Protein AF-A0AAU9RSQ9-F1 (afdb_monomer)

Radius of gyration: 23.84 Å; Cα contacts (8 Å, |Δi|>4): 190; chains: 1; bounding box: 71×38×39 Å

Mean predicted aligned error: 13.31 Å

Nearest PDB structures (foldseek):
  5gyy-assembly1_A  TM=8.230E-01  e=1.769E-04  Brassica rapa
  7mx5-assembly2_B  TM=4.010E-01  e=8.337E-01  Acinetobacter baumannii
  7y1x-assembly1_A  TM=3.537E-01  e=9.031E+00  Microbulbifer arenaceous

InterPro domains:
  IPR001480 Bulb-type lectin domain [PS50927] (43-136)
  IPR036426 Bulb-type lectin domain superfamily [G3DSA:2.90.10.10] (38-130)
  IPR036426 Bulb-type lectin domain superfamily [SSF51110] (78-127)
  IPR051343 G-type lectin S-receptor-like kinases and EP1-like glycoproteins [PTHR47976] (46-127)

Structure (mmCIF, N/CA/C/O backbone):
data_AF-A0AAU9RSQ9-F1
#
_entry.id   AF-A0AAU9RSQ9-F1
#
loop_
_atom_site.group_PDB
_atom_site.id
_atom_site.type_symbol
_atom_site.label_atom_id
_atom_site.label_alt_id
_atom_site.label_comp_id
_atom_site.label_asym_id
_atom_site.label_entity_id
_atom_site.label_seq_id
_atom_site.pdbx_PDB_ins_code
_atom_site.Cartn_x
_atom_site.Cartn_y
_atom_site.Cartn_z
_atom_site.occupancy
_atom_site.B_iso_or_equiv
_atom_site.auth_seq_id
_atom_site.auth_comp_id
_atom_site.auth_asym_id
_atom_site.auth_atom_id
_atom_site.pdbx_PDB_model_num
ATOM 1 N N . LEU A 1 1 ? -32.352 -20.289 16.753 1.00 52.66 1 LEU A N 1
ATOM 2 C CA . LEU A 1 1 ? -33.574 -20.785 17.427 1.00 52.66 1 LEU A CA 1
ATOM 3 C C . LEU A 1 1 ? -34.123 -21.967 16.632 1.00 52.66 1 LEU A C 1
ATOM 5 O O . LEU A 1 1 ? -34.043 -21.908 15.411 1.00 52.66 1 LEU A O 1
ATOM 9 N N . PRO A 1 2 ? -34.601 -23.042 17.277 1.00 69.44 2 PRO A N 1
ATOM 10 C CA . PRO A 1 2 ? -35.085 -24.238 16.590 1.00 69.44 2 PRO A CA 1
ATOM 11 C C . PRO A 1 2 ? -36.393 -23.943 15.844 1.00 69.44 2 PRO A C 1
ATOM 13 O O . PRO A 1 2 ? -37.291 -23.321 16.410 1.00 69.44 2 PRO A O 1
ATOM 16 N N . TRP A 1 3 ? -36.528 -24.439 14.611 1.00 52.72 3 TRP A N 1
ATOM 17 C CA . TRP A 1 3 ? -37.720 -24.274 13.760 1.00 52.72 3 TRP A CA 1
ATOM 18 C C . TRP A 1 3 ? -39.036 -24.705 14.434 1.00 52.72 3 TRP A C 1
ATOM 20 O O . TRP A 1 3 ? -40.090 -24.152 14.140 1.00 52.72 3 TRP A O 1
ATOM 30 N N . HIS A 1 4 ? -38.966 -25.627 15.399 1.00 51.47 4 HIS A N 1
ATOM 31 C CA . HIS A 1 4 ? -40.114 -26.129 16.160 1.00 51.47 4 HIS A CA 1
ATOM 32 C C . HIS A 1 4 ? -40.759 -25.116 17.123 1.00 51.47 4 HIS A C 1
ATOM 34 O O . HIS A 1 4 ? -41.892 -25.329 17.536 1.00 51.47 4 HIS A O 1
ATOM 40 N N . LEU A 1 5 ? -40.081 -24.021 17.492 1.00 56.81 5 LEU A N 1
ATOM 41 C CA . LEU A 1 5 ? -40.677 -22.977 18.344 1.00 56.81 5 LEU A CA 1
ATOM 42 C C . LEU A 1 5 ? -41.388 -21.879 17.537 1.00 56.81 5 LEU A C 1
ATOM 44 O O . LEU A 1 5 ? -42.188 -21.138 18.099 1.00 56.81 5 LEU A O 1
ATOM 48 N N . LEU A 1 6 ? -41.135 -21.789 16.227 1.00 56.16 6 LEU A N 1
ATOM 49 C CA . LEU A 1 6 ? -41.776 -20.812 15.339 1.00 56.16 6 LEU A CA 1
ATOM 50 C C . LEU A 1 6 ? -43.174 -21.261 14.886 1.00 56.16 6 LEU A C 1
ATOM 52 O O . LEU A 1 6 ? -44.014 -20.420 14.590 1.00 56.16 6 LEU A O 1
ATOM 56 N N . SER A 1 7 ? -43.451 -22.569 14.878 1.00 56.84 7 SER A N 1
ATOM 57 C CA . SER A 1 7 ? -44.760 -23.118 14.490 1.00 56.84 7 SER A CA 1
ATOM 58 C C . SER A 1 7 ? -45.870 -22.895 15.523 1.00 56.84 7 SER A C 1
ATOM 60 O O . SER A 1 7 ? -47.034 -23.102 15.203 1.00 56.84 7 SER A O 1
ATOM 62 N N . CYS A 1 8 ? -45.526 -22.497 16.753 1.00 57.44 8 CYS A N 1
ATOM 63 C CA . CYS A 1 8 ? -46.485 -22.240 17.836 1.00 57.44 8 CYS A CA 1
ATOM 64 C C . CYS A 1 8 ? -46.834 -20.750 17.994 1.00 57.44 8 CYS 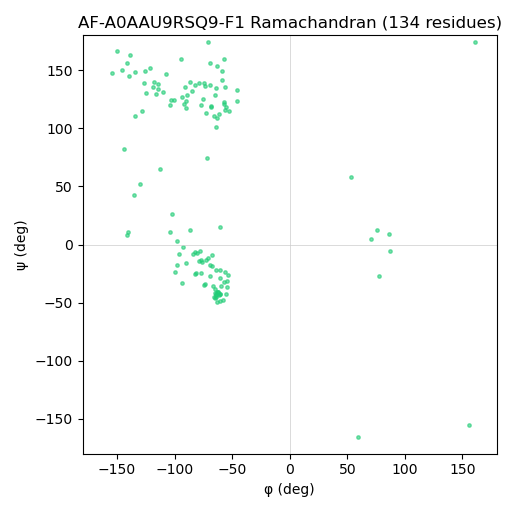A C 1
ATOM 66 O O . CYS A 1 8 ? -47.539 -20.380 18.930 1.00 57.44 8 CYS A O 1
ATOM 68 N N . ILE A 1 9 ? -46.296 -19.889 17.131 1.00 60.59 9 ILE A N 1
ATOM 69 C CA . ILE A 1 9 ? -46.500 -18.444 17.187 1.00 60.59 9 ILE A CA 1
ATOM 70 C C . ILE A 1 9 ? -47.798 -18.104 16.447 1.00 60.59 9 ILE A C 1
ATOM 72 O O . ILE A 1 9 ? -48.008 -18.564 15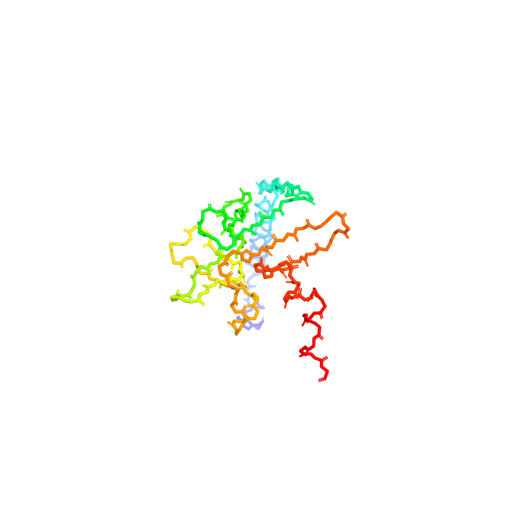.327 1.00 60.59 9 ILE A O 1
ATOM 76 N N . GLU A 1 10 ? -48.654 -17.290 17.071 1.00 69.25 10 GLU A N 1
ATOM 77 C CA . GLU A 1 10 ? -49.910 -16.792 16.494 1.00 69.25 10 GLU A CA 1
ATOM 78 C C . GLU A 1 10 ? -49.677 -16.306 15.045 1.00 69.25 10 GLU A C 1
ATOM 80 O O . GLU A 1 10 ? -48.721 -15.556 14.811 1.00 69.25 10 GLU A O 1
ATOM 85 N N . PRO A 1 11 ? -50.519 -16.673 14.058 1.00 72.44 11 PRO A N 1
ATOM 86 C CA . PRO A 1 11 ? -50.290 -16.347 12.645 1.00 72.44 11 PRO A CA 1
ATOM 87 C C . PRO A 1 11 ? -50.075 -14.844 12.405 1.00 72.44 11 PRO A C 1
ATOM 89 O O . PRO A 1 11 ? -49.263 -14.461 11.563 1.00 72.44 11 PRO A O 1
ATOM 92 N N . GLN A 1 12 ? -50.708 -13.995 13.222 1.00 70.31 12 GLN A N 1
ATOM 93 C CA . GLN A 1 12 ? -50.520 -12.542 13.222 1.00 70.31 12 GLN A CA 1
ATOM 94 C C . GLN A 1 12 ? -49.082 -12.125 13.580 1.00 70.31 12 GLN A C 1
ATOM 96 O O . GLN A 1 12 ? -48.508 -11.248 12.942 1.00 70.31 12 GLN A O 1
ATOM 101 N N . ILE A 1 13 ? -48.460 -12.783 14.560 1.00 76.62 13 ILE A N 1
ATOM 102 C CA . ILE A 1 13 ? -47.089 -12.497 15.001 1.00 76.62 13 ILE A CA 1
ATOM 103 C C . ILE A 1 13 ? -46.077 -13.001 13.958 1.00 76.62 13 ILE A C 1
ATOM 105 O O . ILE A 1 13 ? -45.062 -12.349 13.724 1.00 76.62 13 ILE A O 1
ATOM 109 N N . SER A 1 14 ? -46.366 -14.115 13.274 1.00 77.75 14 SER A N 1
ATOM 110 C CA . SER A 1 14 ? -45.501 -14.634 12.203 1.00 77.75 14 SER A CA 1
ATOM 111 C C . SER A 1 14 ? -45.414 -13.691 10.993 1.00 77.75 14 SER A C 1
ATOM 113 O O . SER A 1 14 ? -44.324 -13.493 10.457 1.00 77.75 14 SER A O 1
ATOM 115 N N . SER A 1 15 ? -46.529 -13.045 10.622 1.00 83.25 15 SER A N 1
ATOM 116 C CA . SER A 1 15 ? -46.568 -12.029 9.560 1.00 83.25 15 SER A CA 1
ATOM 117 C C . SER A 1 15 ? -45.706 -10.823 9.922 1.00 83.25 15 SER A C 1
ATOM 119 O O . SER A 1 15 ? -44.822 -10.450 9.159 1.00 83.25 15 SER A O 1
ATOM 121 N N . LEU A 1 16 ? -45.887 -10.283 11.133 1.00 85.81 16 LEU A N 1
ATOM 122 C CA . LEU A 1 16 ? -45.144 -9.113 11.615 1.00 85.81 16 LEU A CA 1
ATOM 123 C C . LEU A 1 16 ? -43.627 -9.343 11.643 1.00 85.81 16 LEU A C 1
ATOM 125 O O . LEU A 1 16 ? -42.853 -8.429 11.364 1.00 85.81 16 LEU A O 1
ATOM 129 N N . ILE A 1 17 ? -43.193 -10.565 11.964 1.00 87.69 17 ILE A N 1
ATOM 130 C CA . ILE A 1 17 ? -41.776 -10.940 11.941 1.00 87.69 17 ILE A CA 1
ATOM 131 C C . ILE A 1 17 ? -41.235 -10.909 10.506 1.00 87.69 17 ILE A C 1
ATOM 133 O O . ILE A 1 17 ? -40.163 -10.351 10.276 1.00 87.69 17 ILE A O 1
ATOM 137 N N . MET A 1 18 ? -41.967 -11.471 9.540 1.00 86.75 18 MET A N 1
ATOM 138 C CA . MET A 1 18 ? -41.558 -11.457 8.131 1.00 86.75 18 MET A CA 1
ATOM 139 C C . MET A 1 18 ? -41.512 -10.033 7.571 1.00 86.75 18 MET A C 1
ATOM 141 O O . MET A 1 18 ? -40.531 -9.672 6.925 1.00 86.75 18 MET A O 1
ATOM 145 N N . ASP A 1 19 ? -42.506 -9.203 7.889 1.00 90.75 19 ASP A N 1
ATOM 146 C CA . ASP A 1 19 ? -42.539 -7.793 7.491 1.00 90.75 19 ASP A CA 1
ATOM 147 C C . ASP A 1 19 ? -41.347 -7.021 8.070 1.00 90.75 19 ASP A C 1
ATOM 149 O O . ASP A 1 19 ? -40.680 -6.271 7.359 1.00 90.75 19 ASP A O 1
ATOM 153 N N . PHE A 1 20 ? -41.004 -7.262 9.339 1.00 91.88 20 PHE A N 1
ATOM 154 C CA . PHE A 1 20 ? -39.826 -6.666 9.966 1.00 91.88 20 PHE A CA 1
ATOM 155 C C . PHE A 1 20 ? -38.521 -7.080 9.268 1.00 91.88 20 PHE A C 1
ATOM 157 O O . PHE A 1 20 ? -37.667 -6.230 9.008 1.00 91.88 20 PHE A O 1
ATOM 164 N N . PHE A 1 21 ? -38.370 -8.360 8.909 1.00 90.06 21 PHE A N 1
ATOM 165 C CA . PHE A 1 21 ? -37.215 -8.834 8.139 1.00 90.06 21 PHE A CA 1
ATOM 166 C C . PHE A 1 21 ? -37.145 -8.203 6.744 1.00 90.06 21 PHE A C 1
ATOM 168 O O . PHE A 1 21 ? -36.060 -7.816 6.307 1.00 90.06 21 PHE A O 1
ATOM 175 N N . LEU A 1 22 ? -38.282 -8.059 6.059 1.00 91.38 22 LEU A N 1
ATOM 176 C CA . LEU A 1 22 ? -38.360 -7.415 4.745 1.00 91.38 22 LEU A CA 1
ATOM 177 C C . LEU A 1 22 ? -38.004 -5.926 4.822 1.00 91.38 22 LEU A C 1
ATOM 179 O O . LEU A 1 22 ? -37.251 -5.430 3.984 1.00 91.38 22 LEU A O 1
ATOM 183 N N . ILE A 1 23 ? -38.475 -5.224 5.855 1.00 94.44 23 ILE A N 1
ATOM 184 C CA . ILE A 1 23 ? -38.126 -3.821 6.111 1.00 94.44 23 ILE A CA 1
ATOM 185 C C . ILE A 1 23 ? -36.627 -3.693 6.401 1.00 94.44 23 ILE A C 1
ATOM 187 O O . ILE A 1 23 ? -35.965 -2.836 5.818 1.00 94.44 23 ILE A O 1
ATOM 191 N N . LEU A 1 24 ? -36.062 -4.568 7.239 1.00 92.81 24 LEU A N 1
ATOM 192 C CA . LEU A 1 24 ? -34.630 -4.566 7.550 1.00 92.81 24 LEU A CA 1
ATOM 193 C C . LEU A 1 24 ? -33.777 -4.792 6.291 1.00 92.81 24 LEU A C 1
ATOM 195 O O . LEU A 1 24 ? -32.788 -4.088 6.080 1.00 92.81 24 LEU A O 1
ATOM 199 N N . LEU A 1 25 ? -34.186 -5.730 5.430 1.00 91.56 25 LEU A N 1
ATOM 200 C CA . LEU A 1 25 ? -33.525 -6.004 4.154 1.00 91.56 25 LEU A CA 1
ATOM 201 C C . LEU A 1 25 ? -33.610 -4.798 3.206 1.00 91.56 25 LEU A C 1
ATOM 203 O O . LEU A 1 25 ? -32.608 -4.420 2.597 1.00 91.56 25 LEU A O 1
ATOM 207 N N . SER A 1 26 ? -34.781 -4.160 3.122 1.00 90.94 26 SER A N 1
ATOM 208 C CA . SER A 1 26 ? -34.993 -2.959 2.307 1.00 90.94 26 SER A CA 1
ATOM 209 C C . SER A 1 26 ? -34.128 -1.788 2.776 1.00 90.94 26 SER A C 1
ATOM 211 O O . SER A 1 26 ? -33.567 -1.071 1.949 1.00 90.94 26 SER A O 1
ATOM 213 N N . ILE A 1 27 ? -34.000 -1.593 4.092 1.00 91.88 27 ILE A N 1
ATOM 214 C CA . ILE A 1 27 ? -33.159 -0.546 4.683 1.00 91.88 27 ILE A CA 1
ATOM 215 C C . ILE A 1 27 ? -31.683 -0.811 4.368 1.00 91.88 27 ILE A C 1
ATOM 217 O O . ILE A 1 27 ? -30.977 0.098 3.934 1.00 91.88 27 ILE A O 1
ATOM 221 N N . HIS A 1 28 ? -31.217 -2.052 4.536 1.00 87.81 28 HIS A N 1
ATOM 222 C CA . HIS A 1 28 ? -29.839 -2.427 4.216 1.00 87.81 28 HIS A CA 1
ATOM 223 C C . HIS A 1 28 ? -29.505 -2.150 2.746 1.00 87.81 28 HIS A C 1
ATOM 225 O O . HIS A 1 28 ? -28.503 -1.499 2.454 1.00 87.81 28 HIS A O 1
ATOM 231 N N . PHE A 1 29 ? -30.385 -2.568 1.831 1.00 84.94 29 PHE A N 1
ATOM 232 C CA . PHE A 1 29 ? -30.216 -2.319 0.403 1.00 84.94 29 PHE A CA 1
ATOM 233 C C . PHE A 1 29 ? -30.171 -0.816 0.111 1.00 84.94 29 PHE A C 1
ATOM 235 O O . PHE A 1 29 ? -29.227 -0.354 -0.517 1.00 84.94 29 PHE A O 1
ATOM 242 N N . PHE A 1 30 ? -31.107 -0.024 0.644 1.00 86.38 30 PHE A N 1
ATOM 243 C CA . PHE A 1 30 ? -31.128 1.432 0.462 1.00 86.38 30 PHE A CA 1
ATOM 244 C C . PHE A 1 30 ? -29.813 2.112 0.889 1.00 86.38 30 PHE A C 1
ATOM 246 O O . PHE A 1 30 ? -29.280 2.943 0.152 1.00 86.38 30 PHE A O 1
ATOM 253 N N . PHE A 1 31 ? -29.228 1.711 2.022 1.00 80.94 31 PHE A N 1
ATOM 254 C CA . PHE A 1 31 ? -27.931 2.234 2.468 1.00 80.94 31 PHE A CA 1
ATOM 255 C C . PHE A 1 31 ? -26.742 1.781 1.604 1.00 80.94 31 PHE A C 1
ATOM 257 O O . PHE A 1 31 ? -25.759 2.520 1.501 1.00 80.94 31 PHE A O 1
ATOM 264 N N . CYS A 1 32 ? -26.823 0.623 0.941 1.00 76.94 32 CYS A N 1
ATOM 265 C CA . CYS A 1 32 ? -25.827 0.214 -0.054 1.00 76.94 32 CYS A CA 1
ATOM 266 C C . CYS A 1 32 ? -25.846 1.118 -1.299 1.00 76.94 32 CYS A C 1
ATOM 268 O O . CYS A 1 32 ? -24.783 1.404 -1.841 1.00 76.94 32 CYS A O 1
ATOM 270 N N . PHE A 1 33 ? -27.018 1.608 -1.731 1.00 68.50 33 PHE A N 1
ATOM 271 C CA . PHE A 1 33 ? -27.132 2.523 -2.884 1.00 68.50 33 PHE A CA 1
ATOM 272 C C . PHE A 1 33 ? -26.725 3.962 -2.568 1.00 68.50 33 PHE A C 1
ATOM 274 O O . PHE A 1 33 ? -26.335 4.696 -3.473 1.00 68.50 33 PHE A O 1
ATOM 281 N N . LEU A 1 34 ? -26.812 4.372 -1.302 1.00 71.94 34 LEU A N 1
ATOM 282 C CA . LEU A 1 34 ? -26.409 5.710 -0.868 1.00 71.94 34 LEU A CA 1
ATOM 283 C C . LEU A 1 34 ? -24.900 5.860 -0.657 1.00 71.94 34 LEU A C 1
ATOM 285 O O . LEU A 1 34 ? -24.442 6.979 -0.429 1.00 71.94 34 LEU A O 1
ATOM 289 N N . HIS A 1 35 ? -24.119 4.777 -0.725 1.00 63.72 35 HIS A N 1
ATOM 290 C CA . HIS A 1 35 ? -22.671 4.919 -0.687 1.00 63.72 35 HIS A CA 1
ATOM 291 C C . HIS A 1 35 ? -22.204 5.603 -1.974 1.00 63.72 35 HIS A C 1
ATOM 293 O O . HIS A 1 35 ? -22.404 5.049 -3.059 1.00 63.72 35 HIS A O 1
ATOM 299 N N . PRO A 1 36 ? -21.570 6.788 -1.893 1.00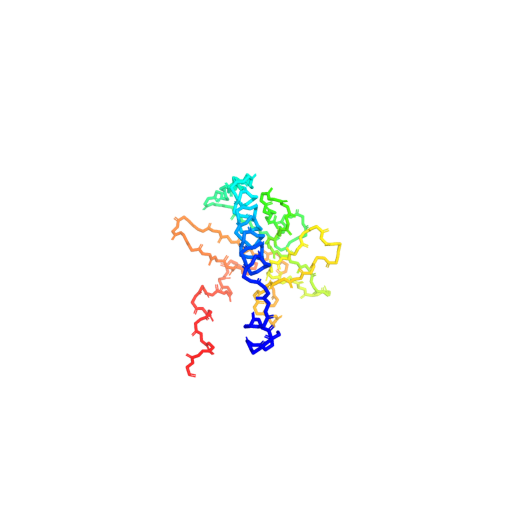 62.81 36 PRO A N 1
ATOM 300 C CA . PRO A 1 36 ? -20.909 7.343 -3.056 1.00 62.81 36 PRO A CA 1
ATOM 301 C C . PRO A 1 36 ? -19.890 6.307 -3.527 1.00 62.81 36 PRO A C 1
ATOM 303 O O . PRO A 1 36 ? -19.012 5.900 -2.762 1.00 62.81 36 PRO A O 1
ATOM 306 N N . PHE A 1 37 ? -20.031 5.848 -4.773 1.00 60.41 37 PHE A N 1
ATOM 307 C CA . PHE A 1 37 ? -18.979 5.079 -5.422 1.00 60.41 37 PHE A CA 1
ATOM 308 C C . PHE A 1 37 ? -17.707 5.911 -5.307 1.00 60.41 37 PHE A C 1
ATOM 310 O O . PHE A 1 37 ? -17.647 7.027 -5.827 1.00 60.41 37 PHE A O 1
ATOM 317 N N . ALA A 1 38 ? -16.721 5.398 -4.569 1.00 62.25 38 ALA A N 1
ATOM 318 C CA . ALA A 1 38 ? -15.430 6.047 -4.484 1.00 62.25 38 ALA A CA 1
ATOM 319 C C . ALA A 1 38 ? -14.922 6.200 -5.918 1.00 62.25 38 ALA A C 1
ATOM 321 O O . ALA A 1 38 ? -14.780 5.211 -6.642 1.00 62.25 38 ALA A O 1
ATOM 322 N N . THR A 1 39 ? -14.709 7.440 -6.356 1.00 56.94 39 THR A N 1
ATOM 323 C CA . THR A 1 39 ? -14.077 7.690 -7.643 1.00 56.94 39 THR A CA 1
ATOM 324 C C . THR A 1 39 ? -12.689 7.077 -7.558 1.00 56.94 39 THR A C 1
ATOM 326 O O . THR A 1 39 ? -11.857 7.495 -6.751 1.00 56.94 39 THR A O 1
ATOM 329 N N . ALA A 1 40 ? -12.460 6.013 -8.328 1.00 59.88 40 ALA A N 1
ATOM 330 C CA . ALA A 1 40 ? -11.146 5.405 -8.407 1.00 59.88 40 ALA A CA 1
ATOM 331 C C . ALA A 1 40 ? -10.170 6.501 -8.846 1.00 59.88 40 ALA A C 1
ATOM 333 O O .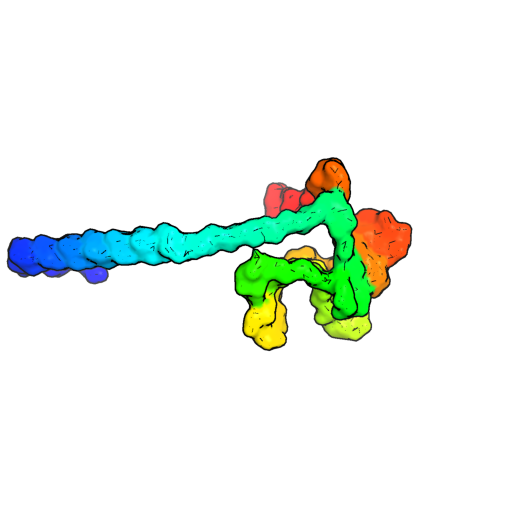 ALA A 1 40 ? -10.308 7.074 -9.928 1.00 59.88 40 ALA A O 1
ATOM 334 N N . GLN A 1 41 ? -9.212 6.842 -7.985 1.00 58.47 41 GLN A N 1
ATOM 335 C CA . GLN A 1 41 ? -8.092 7.658 -8.417 1.00 58.47 41 GLN A CA 1
ATOM 336 C C . GLN A 1 41 ? -7.314 6.808 -9.413 1.00 58.47 41 GLN A C 1
ATOM 338 O O . GLN A 1 41 ? -6.732 5.787 -9.047 1.00 58.47 41 GLN A O 1
ATOM 343 N N . ASN A 1 42 ? -7.358 7.201 -10.686 1.00 58.62 42 ASN A N 1
ATOM 344 C CA . ASN A 1 42 ? -6.543 6.577 -11.714 1.00 58.62 42 ASN A CA 1
ATOM 345 C C . ASN A 1 42 ? -5.080 6.849 -11.374 1.00 58.62 42 ASN A C 1
ATOM 347 O O . ASN A 1 42 ? -4.566 7.941 -11.615 1.00 58.62 42 ASN A O 1
ATOM 351 N N . ILE A 1 43 ? -4.417 5.846 -10.807 1.00 57.56 43 ILE A N 1
ATOM 352 C CA . ILE A 1 43 ? -2.965 5.802 -10.735 1.00 57.56 43 ILE A CA 1
ATOM 353 C C . ILE A 1 43 ? -2.485 5.751 -12.187 1.00 57.56 43 ILE A C 1
ATOM 355 O O . ILE A 1 43 ? -2.719 4.775 -12.901 1.00 57.56 43 ILE A O 1
ATOM 359 N N . THR A 1 44 ? -1.902 6.848 -12.666 1.00 59.69 44 THR A N 1
ATOM 360 C CA . THR A 1 44 ? -1.411 6.955 -14.040 1.00 59.69 44 THR A CA 1
ATOM 361 C C . THR A 1 44 ? -0.363 5.872 -14.292 1.00 59.69 44 THR A C 1
ATOM 363 O O . THR A 1 44 ? 0.472 5.598 -13.432 1.00 59.69 44 THR A O 1
ATOM 366 N N . LEU A 1 45 ? -0.381 5.293 -15.495 1.00 57.91 45 LEU A N 1
ATOM 367 C CA . LEU A 1 45 ? 0.373 4.109 -15.948 1.00 57.91 45 LEU A CA 1
ATOM 368 C C . LEU A 1 45 ? 1.924 4.229 -15.905 1.00 57.91 45 LEU A C 1
ATOM 370 O O . LEU A 1 45 ? 2.626 3.451 -16.537 1.00 57.91 45 LEU A O 1
ATOM 374 N N . VAL A 1 46 ? 2.482 5.215 -15.197 1.00 60.97 46 VAL A N 1
ATOM 375 C CA . VAL A 1 46 ? 3.927 5.494 -15.082 1.00 60.97 46 VAL A CA 1
ATOM 376 C C . VAL A 1 46 ? 4.319 5.915 -13.651 1.00 60.97 46 VAL A C 1
ATOM 378 O O . VAL A 1 46 ? 5.428 6.384 -13.403 1.00 60.97 46 VAL A O 1
ATOM 381 N N . SER A 1 47 ? 3.430 5.783 -12.663 1.00 76.75 47 SER A N 1
ATOM 382 C CA . SER A 1 47 ? 3.789 6.103 -11.279 1.00 76.75 47 SER A CA 1
ATOM 383 C C . SER A 1 47 ? 4.680 5.017 -10.673 1.00 76.75 47 SER A C 1
ATOM 385 O O . SER A 1 47 ? 4.406 3.821 -10.818 1.00 76.75 47 SER A O 1
ATOM 387 N N . SER A 1 48 ? 5.694 5.436 -9.919 1.00 87.31 48 SER A N 1
ATOM 388 C CA . SER A 1 48 ? 6.516 4.545 -9.101 1.00 87.31 48 SER A CA 1
ATOM 389 C C . SER A 1 48 ? 6.542 5.011 -7.650 1.00 87.31 48 SER A C 1
ATOM 391 O O . SER A 1 48 ? 6.442 6.206 -7.374 1.00 87.31 48 SER A O 1
ATOM 393 N N . LEU A 1 49 ? 6.679 4.060 -6.730 1.00 91.00 49 LEU A N 1
ATOM 394 C CA . LEU A 1 49 ? 7.022 4.327 -5.335 1.00 91.00 49 LEU A CA 1
ATOM 395 C C . LEU A 1 49 ? 8.454 3.883 -5.102 1.00 91.00 49 LEU A C 1
ATOM 397 O O . LEU A 1 49 ? 8.906 2.903 -5.694 1.00 91.00 49 LEU A O 1
ATOM 401 N N . THR A 1 50 ? 9.150 4.593 -4.222 1.00 92.25 50 THR A N 1
ATOM 402 C CA . THR A 1 50 ? 10.510 4.238 -3.814 1.00 92.25 50 THR A CA 1
ATOM 403 C C . THR A 1 50 ? 10.531 3.944 -2.322 1.00 92.25 50 THR A C 1
ATOM 405 O O . THR A 1 50 ? 9.899 4.634 -1.522 1.00 92.25 50 THR A O 1
ATOM 408 N N . ALA A 1 51 ? 11.278 2.919 -1.942 1.00 91.62 51 ALA A N 1
ATOM 409 C CA . ALA A 1 51 ? 11.562 2.571 -0.562 1.00 91.62 51 ALA A CA 1
ATOM 410 C C . ALA A 1 51 ? 12.534 3.595 0.064 1.00 91.62 51 ALA A C 1
ATOM 412 O O . ALA A 1 51 ? 13.722 3.321 0.177 1.00 91.62 51 ALA A O 1
ATOM 413 N N . ASN A 1 52 ? 12.053 4.803 0.388 1.00 88.06 52 ASN A N 1
ATOM 414 C CA . ASN A 1 52 ? 12.860 5.906 0.947 1.00 88.06 52 ASN A CA 1
ATOM 415 C C . ASN A 1 52 ? 12.142 6.734 2.039 1.00 88.06 52 ASN A C 1
ATOM 417 O O . ASN A 1 52 ? 12.604 7.808 2.420 1.00 88.06 52 ASN A O 1
ATOM 421 N N . GLY A 1 53 ? 10.964 6.291 2.484 1.00 78.44 53 GLY A N 1
ATOM 422 C CA . GLY A 1 53 ? 10.166 6.944 3.528 1.00 78.44 53 GLY A CA 1
ATOM 423 C C . GLY A 1 53 ? 9.366 8.192 3.119 1.00 78.44 53 GLY A C 1
ATOM 424 O O . GLY A 1 53 ? 8.329 8.434 3.727 1.00 78.44 53 GLY A O 1
ATOM 425 N N . SER A 1 54 ? 9.774 8.962 2.104 1.00 72.06 54 SER A N 1
ATOM 426 C CA . SER A 1 54 ? 9.099 10.219 1.718 1.00 72.06 54 SER A CA 1
ATOM 427 C C . SER A 1 54 ? 8.041 10.055 0.619 1.00 72.06 54 SER A C 1
ATOM 429 O O . SER A 1 54 ? 7.023 10.735 0.666 1.00 72.06 54 SER A O 1
ATOM 431 N N . ASN A 1 55 ? 8.236 9.119 -0.320 1.00 71.50 55 ASN A N 1
ATOM 432 C CA . ASN A 1 55 ? 7.294 8.790 -1.407 1.00 71.50 55 ASN A CA 1
ATOM 433 C C . ASN A 1 55 ? 7.056 7.276 -1.479 1.00 71.50 55 ASN A C 1
ATOM 435 O O . ASN A 1 55 ? 7.241 6.629 -2.516 1.00 71.50 55 ASN A O 1
ATOM 439 N N . SER A 1 56 ? 6.704 6.695 -0.334 1.00 84.88 56 SER A N 1
ATOM 440 C CA . SER A 1 56 ? 6.643 5.248 -0.171 1.00 84.88 56 SER A CA 1
ATOM 441 C C . SER A 1 56 ? 5.253 4.650 -0.354 1.00 84.88 56 SER A C 1
ATOM 443 O O . SER A 1 56 ? 5.169 3.427 -0.375 1.00 84.88 56 SER A O 1
ATOM 445 N N . SER A 1 57 ? 4.175 5.438 -0.488 1.00 92.38 57 SER A N 1
ATOM 446 C CA . SER A 1 57 ? 2.811 4.888 -0.545 1.00 92.38 57 SER A CA 1
ATOM 447 C C . SER A 1 57 ? 1.832 5.638 -1.449 1.00 92.38 57 SER A C 1
ATOM 449 O O . SER A 1 57 ? 1.925 6.852 -1.621 1.00 92.38 57 SER A O 1
ATOM 451 N N . TRP A 1 58 ? 0.871 4.893 -1.994 1.00 91.31 58 TRP A N 1
ATOM 452 C CA . TRP A 1 58 ? -0.354 5.396 -2.607 1.00 91.31 58 TRP A CA 1
ATOM 453 C C . TRP A 1 58 ? -1.516 5.180 -1.642 1.00 91.31 58 TRP A C 1
ATOM 455 O O . TRP A 1 58 ? -1.772 4.054 -1.207 1.00 91.31 58 TRP A O 1
ATOM 465 N N . VAL A 1 59 ? -2.225 6.257 -1.319 1.00 91.44 59 VAL A N 1
ATOM 466 C CA . VAL A 1 59 ? -3.402 6.221 -0.449 1.00 91.44 59 VAL A CA 1
ATOM 467 C C . VAL A 1 59 ? -4.644 6.019 -1.312 1.00 91.44 59 VAL A C 1
ATOM 469 O O . VAL A 1 59 ? -4.785 6.629 -2.369 1.00 91.44 59 VAL A O 1
ATOM 472 N N . SER A 1 60 ? -5.536 5.133 -0.878 1.00 89.62 60 SER A N 1
ATOM 473 C CA . SER A 1 60 ? -6.827 4.923 -1.539 1.00 89.62 60 SER A CA 1
ATOM 474 C C . SER A 1 60 ? -7.696 6.192 -1.484 1.00 89.62 60 SER A C 1
ATOM 476 O O . SER A 1 60 ? -7.574 6.966 -0.535 1.00 89.62 60 SER A O 1
ATOM 478 N N . PRO A 1 61 ? -8.634 6.400 -2.428 1.00 86.44 61 PRO A N 1
ATOM 479 C CA . PRO A 1 61 ? -9.485 7.595 -2.442 1.00 86.44 61 PRO A CA 1
ATOM 480 C C . PRO A 1 61 ? -10.292 7.813 -1.153 1.00 86.44 61 PRO A C 1
ATOM 482 O O . PRO A 1 61 ? -10.540 8.951 -0.767 1.00 86.44 61 PRO A O 1
ATOM 485 N N . SER A 1 62 ? -10.696 6.733 -0.473 1.00 88.50 62 SER A N 1
ATOM 486 C CA . SER A 1 62 ? -11.412 6.814 0.808 1.00 88.50 62 SER A CA 1
ATOM 487 C C . SER A 1 62 ? -10.496 7.104 2.003 1.00 88.50 62 SER A C 1
ATOM 489 O O . SER A 1 62 ? -10.973 7.417 3.100 1.00 88.50 62 SER A O 1
ATOM 491 N N . GLY A 1 63 ? -9.182 6.966 1.815 1.00 90.56 63 GLY A N 1
ATOM 492 C CA . GLY A 1 63 ? -8.174 7.038 2.865 1.00 90.56 63 GLY A CA 1
ATOM 493 C C . GLY A 1 63 ? -8.183 5.849 3.822 1.00 90.56 63 GLY A C 1
ATOM 494 O O . GLY A 1 63 ? -7.465 5.883 4.811 1.00 90.56 63 GLY A O 1
ATOM 495 N N . ASP A 1 64 ? -8.999 4.815 3.596 1.00 93.19 64 ASP A N 1
ATOM 496 C CA . ASP A 1 64 ? -9.068 3.671 4.519 1.00 93.19 64 ASP A CA 1
ATOM 497 C C . ASP A 1 64 ? -7.846 2.767 4.389 1.00 93.19 64 ASP A C 1
ATOM 499 O O . ASP A 1 64 ? -7.360 2.227 5.381 1.00 93.19 64 ASP A O 1
ATOM 503 N N . PHE A 1 65 ? -7.334 2.640 3.167 1.00 94.12 65 PHE A N 1
ATOM 504 C CA . PHE A 1 65 ? -6.188 1.806 2.834 1.00 94.12 65 PHE A CA 1
ATOM 505 C C . PHE A 1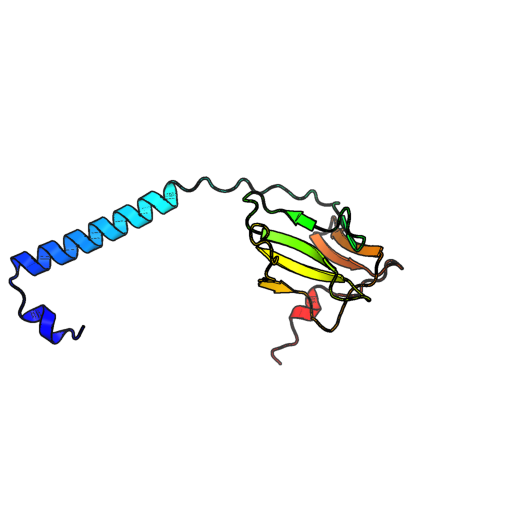 65 ? -5.066 2.622 2.208 1.00 94.12 65 PHE A C 1
ATOM 507 O O . PHE A 1 65 ? -5.317 3.601 1.499 1.00 94.12 65 PHE A O 1
ATOM 514 N N . ALA A 1 66 ? -3.839 2.153 2.390 1.00 93.88 66 ALA A N 1
ATOM 515 C CA . ALA A 1 66 ? -2.698 2.577 1.597 1.00 93.88 66 ALA A CA 1
ATOM 516 C C . ALA A 1 66 ? -1.874 1.363 1.161 1.00 93.88 66 ALA A C 1
ATOM 518 O O . ALA A 1 66 ? -1.831 0.340 1.847 1.00 93.88 66 ALA A O 1
ATOM 519 N N . PHE A 1 67 ? -1.254 1.485 -0.007 1.00 92.69 67 PHE A N 1
ATOM 520 C CA . PHE A 1 67 ? -0.378 0.489 -0.609 1.00 92.69 67 PHE A CA 1
ATOM 521 C C . PHE A 1 67 ? 1.018 1.082 -0.782 1.00 92.69 67 PHE A C 1
ATOM 523 O O . PHE A 1 67 ? 1.153 2.203 -1.270 1.00 92.69 67 PHE A O 1
ATOM 530 N N . GLY A 1 68 ? 2.064 0.331 -0.441 1.00 92.94 68 GLY A N 1
ATOM 531 C CA . GLY A 1 68 ? 3.434 0.775 -0.666 1.00 92.94 68 GLY A CA 1
ATOM 532 C C . GLY A 1 68 ? 4.470 0.135 0.248 1.00 92.94 68 GLY A C 1
ATOM 533 O O . GLY A 1 68 ? 4.278 -0.966 0.757 1.00 92.94 68 GLY A O 1
ATOM 534 N N . PHE A 1 69 ? 5.589 0.825 0.442 1.00 92.94 69 PHE A N 1
ATOM 535 C CA . PHE A 1 69 ? 6.706 0.385 1.266 1.00 92.94 69 PHE A CA 1
ATOM 536 C C . PHE A 1 69 ? 6.554 0.851 2.719 1.00 92.94 69 PHE A C 1
ATOM 538 O O . PHE A 1 69 ? 6.594 2.046 3.021 1.00 92.94 69 PHE A O 1
ATOM 545 N N . ARG A 1 70 ? 6.457 -0.110 3.639 1.00 90.31 70 ARG A N 1
ATOM 546 C CA . ARG A 1 70 ? 6.537 0.091 5.091 1.00 90.31 70 ARG A CA 1
ATOM 547 C C . ARG A 1 70 ? 7.926 -0.290 5.583 1.00 90.31 70 ARG A C 1
ATOM 549 O O . ARG A 1 70 ? 8.356 -1.416 5.375 1.00 90.31 70 ARG A O 1
ATOM 556 N N . SER A 1 71 ? 8.614 0.621 6.263 1.00 89.12 71 SER A N 1
ATOM 557 C CA . SER A 1 71 ? 9.848 0.276 6.978 1.00 89.12 71 SER A CA 1
ATOM 558 C C . SER A 1 71 ? 9.521 -0.697 8.118 1.00 89.12 71 SER A C 1
ATOM 560 O O . SER A 1 71 ? 8.595 -0.450 8.896 1.00 89.12 71 SER A O 1
ATOM 562 N N . ILE A 1 72 ? 10.239 -1.821 8.191 1.00 81.38 72 ILE A N 1
ATOM 563 C CA . ILE A 1 72 ? 10.101 -2.811 9.264 1.00 81.38 72 ILE A CA 1
ATOM 564 C C . ILE A 1 72 ? 11.490 -3.101 9.831 1.00 81.38 72 ILE A C 1
ATOM 566 O O . ILE A 1 72 ? 12.332 -3.684 9.153 1.00 81.38 72 ILE A O 1
ATOM 570 N N . LYS A 1 73 ? 11.706 -2.747 11.108 1.00 69.62 73 LYS A N 1
ATOM 571 C CA . LYS A 1 73 ? 13.006 -2.840 11.808 1.00 69.62 73 LYS A CA 1
ATOM 572 C C . LYS A 1 73 ? 14.098 -1.996 11.120 1.00 69.62 73 LYS A C 1
ATOM 574 O O . LYS A 1 73 ? 13.808 -1.116 10.321 1.00 69.62 73 LYS A O 1
ATOM 579 N N . THR A 1 74 ? 15.358 -2.226 11.480 1.00 69.94 74 THR A N 1
ATOM 580 C CA . THR A 1 74 ? 16.517 -1.432 11.047 1.00 69.94 74 THR A CA 1
ATOM 581 C C . THR A 1 74 ? 16.986 -1.694 9.613 1.00 69.94 74 THR A C 1
ATOM 583 O O . THR A 1 74 ? 17.724 -0.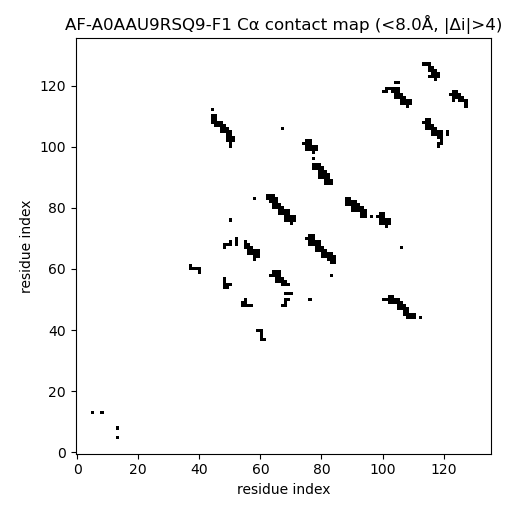868 9.098 1.00 69.94 74 THR A O 1
ATOM 586 N N . ASN A 1 75 ? 16.569 -2.784 8.952 1.00 72.81 75 ASN A N 1
ATOM 587 C CA . ASN A 1 75 ? 17.207 -3.246 7.706 1.00 72.81 75 ASN A CA 1
ATOM 588 C C . ASN A 1 75 ? 16.219 -3.643 6.590 1.00 72.81 75 ASN A C 1
ATOM 590 O O . ASN A 1 75 ? 16.426 -4.657 5.926 1.00 72.81 75 ASN A O 1
ATOM 594 N N . GLY A 1 76 ? 15.144 -2.887 6.357 1.00 86.62 76 GLY A N 1
ATOM 595 C CA . GLY A 1 76 ? 14.406 -3.070 5.105 1.00 86.62 76 GLY A CA 1
ATOM 596 C C . GLY A 1 76 ? 12.983 -2.544 5.061 1.00 86.62 76 GLY A C 1
ATOM 597 O O . GLY A 1 76 ? 12.403 -2.088 6.049 1.00 86.62 76 GLY A O 1
ATOM 598 N N . TYR A 1 77 ? 12.421 -2.643 3.862 1.00 90.44 77 TYR A N 1
ATOM 599 C CA . TYR A 1 77 ? 11.072 -2.215 3.543 1.00 90.44 77 TYR A CA 1
ATOM 600 C C . TYR A 1 77 ? 10.216 -3.408 3.133 1.00 90.44 77 TYR A C 1
ATOM 602 O O . TYR A 1 77 ? 10.573 -4.185 2.254 1.00 90.44 77 TYR A O 1
ATOM 610 N N . LEU A 1 78 ? 9.045 -3.534 3.740 1.00 90.19 78 LEU A N 1
ATOM 611 C CA . LEU A 1 78 ? 8.027 -4.483 3.325 1.00 90.19 78 LEU A CA 1
ATOM 612 C C . LEU A 1 78 ? 7.059 -3.802 2.361 1.00 90.19 78 LEU A C 1
ATOM 614 O O . LEU A 1 78 ? 6.478 -2.766 2.687 1.00 90.19 78 LEU A O 1
ATOM 618 N N . LEU A 1 79 ? 6.854 -4.400 1.191 1.00 90.88 79 LEU A N 1
ATOM 619 C CA . LEU A 1 79 ? 5.779 -3.996 0.294 1.00 90.88 79 LEU A CA 1
ATOM 620 C C . LEU A 1 79 ? 4.450 -4.549 0.823 1.00 90.88 79 LEU A C 1
ATOM 622 O O . LEU A 1 79 ? 4.304 -5.764 0.969 1.00 90.88 79 LEU A O 1
ATOM 626 N N . ALA A 1 80 ? 3.497 -3.677 1.135 1.00 92.19 80 ALA A N 1
ATOM 627 C CA . ALA A 1 80 ? 2.289 -4.047 1.863 1.00 92.19 80 ALA A CA 1
ATOM 628 C C . ALA A 1 80 ? 1.068 -3.188 1.511 1.00 92.19 80 ALA A C 1
ATOM 630 O O . ALA A 1 80 ? 1.182 -2.124 0.905 1.00 92.19 80 ALA A O 1
ATOM 631 N N . ILE A 1 81 ? -0.096 -3.671 1.945 1.00 93.56 81 ILE A N 1
ATOM 632 C CA . ILE A 1 81 ? -1.346 -2.922 2.075 1.00 93.56 81 ILE A CA 1
ATOM 633 C C . ILE A 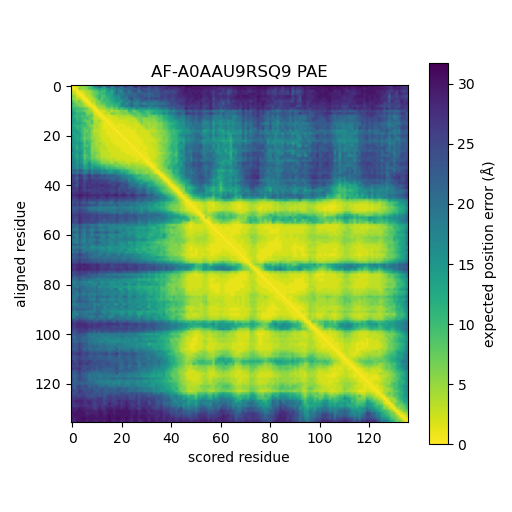1 81 ? -1.680 -2.852 3.565 1.00 93.56 81 ILE A C 1
ATOM 635 O O . ILE A 1 81 ? -1.622 -3.869 4.265 1.00 93.56 81 ILE A O 1
ATOM 639 N N . TRP A 1 82 ? -2.047 -1.673 4.058 1.00 94.50 82 TRP A N 1
ATOM 640 C CA . TRP A 1 82 ? -2.428 -1.462 5.457 1.00 94.50 82 TRP A CA 1
ATOM 641 C C . TRP A 1 82 ? -3.637 -0.543 5.596 1.00 94.50 82 TRP A C 1
ATOM 643 O O . TRP A 1 82 ? -3.979 0.197 4.673 1.00 94.50 82 TRP A O 1
ATOM 653 N N . PHE A 1 83 ? -4.258 -0.574 6.777 1.00 95.31 83 PHE A N 1
ATOM 654 C CA . PHE A 1 83 ? -5.273 0.400 7.171 1.00 95.31 83 PHE A CA 1
ATOM 655 C C . PHE A 1 83 ? -4.622 1.746 7.482 1.00 95.31 83 PHE A C 1
ATOM 657 O O . PHE A 1 83 ? -3.873 1.867 8.453 1.00 95.31 83 PHE A O 1
ATOM 664 N N . ASP A 1 84 ? -4.900 2.766 6.676 1.00 94.06 84 ASP A N 1
ATOM 665 C CA . ASP A 1 84 ? -4.214 4.051 6.790 1.00 94.06 84 ASP A CA 1
ATOM 666 C C . ASP A 1 84 ? -4.809 4.948 7.887 1.00 94.06 84 ASP A C 1
ATOM 668 O O . ASP A 1 84 ? -4.095 5.729 8.510 1.00 94.06 84 ASP A O 1
ATOM 672 N N . LYS A 1 85 ? -6.083 4.771 8.240 1.00 94.62 85 LYS A N 1
ATOM 673 C CA . LYS A 1 85 ? -6.702 5.509 9.359 1.00 94.62 85 LYS A CA 1
ATOM 674 C C . LYS A 1 85 ? -6.322 4.982 10.745 1.00 94.62 85 LYS A C 1
ATOM 676 O O . LYS A 1 85 ? -6.573 5.661 11.735 1.00 94.62 85 LYS A O 1
ATOM 681 N N . ILE A 1 86 ? -5.727 3.792 10.831 1.00 93.31 86 ILE A N 1
ATOM 682 C CA . ILE A 1 86 ? -5.316 3.185 12.103 1.00 93.31 86 ILE A CA 1
ATOM 683 C C . ILE A 1 86 ? -3.873 3.621 12.412 1.00 93.31 86 ILE A C 1
ATOM 685 O O . ILE A 1 86 ? -2.999 3.368 11.580 1.00 93.31 86 ILE A O 1
ATOM 689 N N . PRO A 1 87 ? -3.578 4.251 13.569 1.00 90.81 87 PRO A N 1
ATOM 690 C CA . PRO A 1 87 ? -2.233 4.736 13.903 1.00 90.81 87 PRO A CA 1
ATOM 691 C C . PRO A 1 87 ? -1.137 3.667 13.828 1.00 90.81 87 PRO A C 1
ATOM 693 O O . PRO A 1 87 ? -0.031 3.934 13.364 1.00 90.81 87 PRO A O 1
ATOM 696 N N . GLU A 1 88 ? -1.458 2.436 14.220 1.00 91.19 88 GLU A N 1
ATOM 697 C CA . GLU A 1 88 ? -0.562 1.280 14.166 1.00 91.19 88 GLU A CA 1
ATOM 698 C C . GLU A 1 88 ? -0.231 0.856 12.720 1.00 91.19 88 GLU A C 1
ATOM 700 O O . GLU A 1 88 ? 0.778 0.181 12.474 1.00 91.19 88 GLU A O 1
ATOM 705 N N . LYS A 1 89 ? -1.049 1.296 11.750 1.00 90.81 89 LYS A N 1
ATOM 706 C CA . LYS A 1 89 ? -0.983 0.956 10.321 1.00 90.81 89 LYS A CA 1
ATOM 707 C C . LYS A 1 89 ? -0.978 -0.559 10.123 1.00 90.81 89 LYS A C 1
ATOM 709 O O . LYS A 1 89 ? -0.037 -1.137 9.572 1.00 90.81 89 LYS A O 1
ATOM 714 N N . THR A 1 90 ? -2.024 -1.202 10.637 1.00 92.56 90 THR A N 1
ATOM 715 C CA . THR A 1 90 ? -2.194 -2.657 10.599 1.00 92.56 90 THR A CA 1
ATOM 716 C C . THR A 1 90 ? -2.146 -3.171 9.164 1.00 92.56 90 THR A C 1
ATOM 718 O O . THR A 1 90 ? -2.938 -2.752 8.319 1.00 92.56 90 THR A O 1
ATOM 721 N N . ILE A 1 91 ? -1.214 -4.088 8.906 1.00 91.88 91 ILE A N 1
ATOM 722 C CA . ILE A 1 91 ? -1.006 -4.715 7.600 1.00 91.88 91 ILE A CA 1
ATOM 723 C C . ILE A 1 91 ? -2.117 -5.738 7.360 1.00 91.88 91 ILE A C 1
ATOM 725 O O . ILE A 1 91 ? -2.312 -6.642 8.168 1.00 91.88 91 ILE A O 1
ATOM 729 N N . VAL A 1 92 ? -2.822 -5.603 6.237 1.00 93.62 92 VAL A N 1
ATOM 730 C CA . VAL A 1 92 ? -3.849 -6.561 5.789 1.00 93.62 92 VAL A CA 1
ATOM 731 C C . VAL A 1 92 ? -3.316 -7.521 4.731 1.00 93.62 92 VAL A C 1
ATOM 733 O O . VAL A 1 92 ? -3.836 -8.621 4.570 1.00 93.62 92 VAL A O 1
ATOM 736 N N . TRP A 1 93 ? -2.262 -7.117 4.021 1.00 91.38 93 TRP A N 1
ATOM 737 C CA . TRP A 1 93 ? -1.557 -7.947 3.054 1.00 91.38 93 TRP A CA 1
ATOM 738 C C . TRP A 1 93 ? -0.112 -7.475 2.911 1.00 91.38 93 TRP A C 1
ATOM 740 O O . TRP A 1 93 ? 0.160 -6.277 2.974 1.00 91.38 93 TRP A O 1
ATOM 750 N N . SER A 1 94 ? 0.811 -8.395 2.655 1.00 88.25 94 SER A N 1
ATOM 751 C CA . SER A 1 94 ? 2.173 -8.052 2.266 1.00 88.25 94 SER A CA 1
ATOM 752 C C . SER A 1 94 ? 2.714 -9.000 1.210 1.00 88.25 94 SER A C 1
ATOM 754 O O . SER A 1 94 ? 2.317 -10.165 1.139 1.00 88.25 94 SER A O 1
ATOM 756 N N . ALA A 1 95 ? 3.693 -8.521 0.442 1.00 82.38 95 ALA A N 1
ATOM 757 C CA . ALA A 1 95 ? 4.615 -9.413 -0.246 1.00 82.38 95 ALA A CA 1
ATOM 758 C C . ALA A 1 95 ? 5.310 -10.322 0.790 1.00 82.38 95 ALA A C 1
ATOM 760 O O . ALA A 1 95 ? 5.306 -10.021 1.990 1.00 82.38 95 ALA A O 1
ATOM 761 N N . 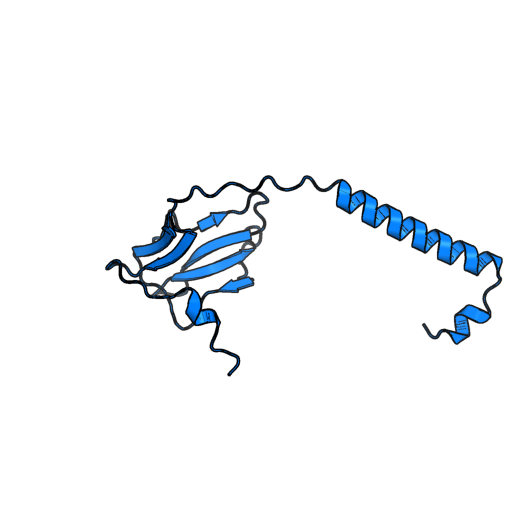LYS A 1 96 ? 5.859 -11.462 0.347 1.00 75.94 96 LYS A N 1
ATOM 762 C CA . LYS A 1 96 ? 6.443 -12.481 1.239 1.00 75.94 96 LYS A CA 1
ATOM 763 C C . LYS A 1 96 ? 7.337 -11.829 2.301 1.00 75.94 96 LYS A C 1
ATOM 765 O O . LYS A 1 96 ? 8.274 -11.117 1.961 1.00 75.94 96 LYS A O 1
ATOM 770 N N . VAL A 1 97 ? 7.035 -12.096 3.573 1.00 62.56 97 VAL A N 1
ATOM 771 C CA . VAL A 1 97 ? 7.644 -11.418 4.735 1.00 62.56 97 VAL A CA 1
ATOM 772 C C . VAL A 1 97 ? 9.166 -11.608 4.794 1.00 62.56 97 VAL A C 1
ATOM 774 O O . VAL A 1 97 ? 9.874 -10.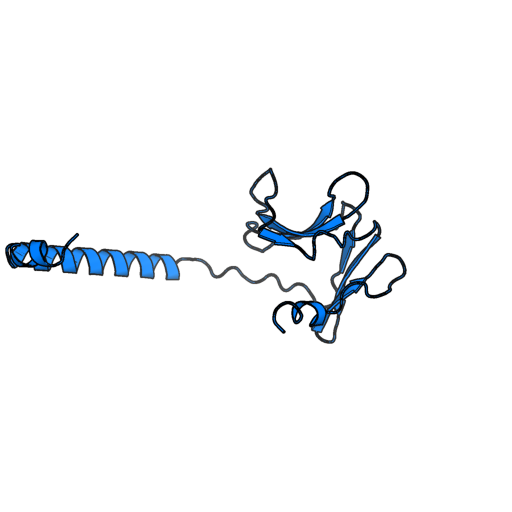709 5.236 1.00 62.56 97 VAL A O 1
ATOM 777 N N . ASP A 1 98 ? 9.677 -12.725 4.272 1.00 66.50 98 ASP A N 1
ATOM 778 C CA . ASP A 1 98 ? 11.119 -13.013 4.212 1.00 66.50 98 ASP A CA 1
ATOM 779 C C . ASP A 1 98 ? 11.856 -12.267 3.084 1.00 66.50 98 ASP A C 1
ATOM 781 O O . ASP A 1 98 ? 13.074 -12.369 2.967 1.00 66.50 98 ASP A O 1
ATOM 785 N N . ALA A 1 99 ? 11.134 -11.546 2.223 1.00 71.62 99 ALA A N 1
ATOM 786 C CA . ALA A 1 99 ? 11.675 -10.824 1.076 1.00 71.62 99 ALA A CA 1
ATOM 787 C C . ALA A 1 99 ? 11.541 -9.310 1.289 1.00 71.62 99 ALA A C 1
ATOM 789 O O . ALA A 1 99 ? 10.799 -8.627 0.581 1.00 71.62 99 ALA A O 1
ATOM 790 N N . LEU A 1 100 ? 12.246 -8.790 2.299 1.00 86.62 100 LEU A N 1
ATOM 791 C CA . LEU A 1 100 ? 12.349 -7.348 2.507 1.00 86.62 100 LEU A CA 1
ATOM 792 C C . LEU A 1 100 ? 13.069 -6.701 1.322 1.00 86.62 100 LEU A C 1
ATOM 794 O O . LEU A 1 100 ? 14.103 -7.181 0.862 1.00 86.62 100 LEU A O 1
ATOM 798 N N . ALA A 1 101 ? 12.513 -5.595 0.846 1.00 88.50 101 ALA A N 1
ATOM 799 C CA . ALA A 1 101 ? 13.124 -4.758 -0.163 1.00 88.50 101 ALA A CA 1
ATOM 800 C C . ALA A 1 101 ? 14.196 -3.867 0.477 1.00 88.50 101 ALA A C 1
ATOM 802 O O . ALA A 1 101 ? 14.006 -3.312 1.566 1.00 88.50 101 ALA A O 1
ATOM 803 N N . GLU A 1 102 ? 15.315 -3.710 -0.220 1.00 90.12 102 GLU A N 1
ATOM 804 C CA . GLU A 1 102 ? 16.372 -2.781 0.168 1.00 90.12 102 GLU A CA 1
ATOM 805 C C . GLU A 1 102 ? 15.906 -1.330 -0.001 1.00 90.12 102 GLU A C 1
ATOM 807 O O . GLU A 1 102 ? 15.009 -1.030 -0.800 1.00 90.12 102 GLU A O 1
ATOM 812 N N . GLU A 1 103 ? 16.530 -0.412 0.732 1.00 90.75 103 GLU A N 1
ATOM 813 C CA . GLU A 1 103 ? 16.325 1.019 0.517 1.00 90.75 103 GLU A CA 1
ATOM 814 C C . GLU A 1 103 ? 16.648 1.397 -0.936 1.00 90.75 103 GLU A C 1
ATOM 816 O O . GLU A 1 103 ? 17.635 0.942 -1.506 1.00 90.75 103 GLU A O 1
ATOM 821 N N . GLY A 1 104 ? 15.795 2.211 -1.556 1.00 90.19 104 GLY A N 1
ATOM 822 C CA . GLY A 1 104 ? 15.916 2.568 -2.972 1.00 90.19 104 GLY A CA 1
ATOM 823 C C . GLY A 1 104 ? 15.244 1.590 -3.942 1.00 90.19 104 GLY A C 1
ATOM 824 O O . GLY A 1 104 ? 15.138 1.910 -5.127 1.00 90.19 104 GLY A O 1
ATOM 825 N N . SER A 1 105 ? 14.721 0.457 -3.458 1.00 91.38 105 SER A N 1
ATOM 826 C CA . SER A 1 105 ? 13.866 -0.428 -4.258 1.00 91.38 105 SER A CA 1
ATOM 827 C C . SER A 1 105 ? 12.626 0.308 -4.762 1.00 91.38 105 SER A C 1
ATOM 829 O O . SER A 1 105 ? 12.105 1.212 -4.098 1.00 91.38 105 SER A O 1
ATOM 831 N N . LYS A 1 106 ? 12.131 -0.092 -5.934 1.00 91.81 106 LYS A N 1
ATOM 832 C CA . LYS A 1 106 ? 11.015 0.574 -6.612 1.00 91.81 106 LYS A CA 1
ATOM 833 C C . LYS A 1 106 ? 9.907 -0.394 -6.957 1.00 91.81 106 LYS A C 1
ATOM 835 O O . LYS A 1 106 ? 10.163 -1.482 -7.458 1.00 91.81 106 LYS A O 1
ATOM 840 N N . VAL A 1 107 ? 8.668 0.039 -6.759 1.00 89.69 107 VAL A N 1
ATOM 841 C CA . VAL A 1 107 ? 7.504 -0.619 -7.355 1.00 89.69 107 VAL A CA 1
ATOM 842 C C . VAL A 1 107 ? 6.928 0.290 -8.427 1.00 89.69 107 VAL A C 1
ATOM 844 O O . VAL A 1 107 ? 6.753 1.486 -8.192 1.00 89.69 107 VAL A O 1
ATOM 847 N N . GLN A 1 108 ? 6.677 -0.260 -9.612 1.00 87.38 108 GLN A N 1
ATOM 848 C CA . GLN A 1 108 ? 6.174 0.503 -10.751 1.00 87.38 108 GLN A CA 1
ATOM 849 C C . GLN A 1 108 ? 5.110 -0.268 -11.529 1.00 87.38 108 GLN A C 1
ATOM 851 O O . GLN A 1 108 ? 5.198 -1.490 -11.697 1.00 87.38 108 GLN A O 1
ATOM 856 N N . PHE A 1 109 ? 4.134 0.481 -12.036 1.00 80.88 109 PHE A N 1
ATOM 857 C CA . PHE A 1 109 ? 3.261 0.027 -13.108 1.00 80.88 109 PHE A CA 1
ATOM 858 C C . PHE A 1 109 ? 3.902 0.394 -14.437 1.00 80.88 109 PHE A C 1
ATOM 860 O O . PHE A 1 109 ? 4.331 1.526 -14.648 1.00 80.88 109 PHE A O 1
ATOM 867 N N . THR A 1 110 ? 4.006 -0.592 -15.308 1.00 77.19 110 THR A N 1
ATOM 868 C CA . THR A 1 110 ? 4.558 -0.426 -16.650 1.00 77.19 110 THR A CA 1
ATOM 869 C C . THR A 1 110 ? 3.442 -0.180 -17.659 1.00 77.19 110 THR A C 1
ATOM 871 O O . THR A 1 110 ? 2.279 -0.514 -17.419 1.00 77.19 110 THR A O 1
ATOM 874 N N . THR A 1 111 ? 3.792 0.392 -18.810 1.00 76.00 111 THR A N 1
ATOM 875 C CA . THR A 1 111 ? 2.838 0.694 -19.886 1.00 76.00 111 THR A CA 1
ATOM 876 C C . THR A 1 111 ? 2.197 -0.548 -20.499 1.00 76.00 111 THR A C 1
ATOM 878 O O . THR A 1 111 ? 1.103 -0.463 -21.045 1.00 76.00 111 THR A O 1
ATOM 881 N N . ASP A 1 112 ? 2.830 -1.711 -20.356 1.00 77.50 112 ASP A N 1
ATOM 882 C CA . ASP A 1 112 ? 2.303 -3.021 -20.732 1.00 77.50 112 ASP A CA 1
ATOM 883 C C . ASP A 1 112 ? 1.458 -3.680 -19.626 1.00 77.50 112 ASP A C 1
ATOM 885 O O . ASP A 1 112 ? 1.125 -4.861 -19.717 1.00 77.50 112 ASP A O 1
ATOM 889 N N . GLY A 1 113 ? 1.085 -2.930 -18.583 1.00 73.88 113 GLY A N 1
ATOM 890 C CA . GLY A 1 113 ? 0.181 -3.388 -17.525 1.00 73.88 113 GLY A CA 1
ATOM 891 C C . GLY A 1 113 ? 0.829 -4.341 -16.522 1.00 73.88 113 GLY A C 1
ATOM 892 O O . GLY A 1 113 ? 0.125 -4.965 -15.727 1.00 73.88 113 GLY A O 1
ATOM 893 N N . LYS A 1 114 ? 2.162 -4.471 -16.525 1.00 79.06 114 LYS A N 1
ATOM 894 C CA . LYS A 1 114 ? 2.870 -5.303 -15.549 1.00 79.06 114 LYS A CA 1
ATOM 895 C C . LYS A 1 114 ? 3.167 -4.520 -14.284 1.00 79.06 114 LYS A C 1
ATOM 897 O O . LYS A 1 114 ? 3.610 -3.369 -14.319 1.00 79.06 114 LYS A O 1
ATOM 902 N N . PHE A 1 115 ? 2.997 -5.211 -13.169 1.00 81.19 115 PHE A N 1
ATOM 903 C CA . PHE A 1 115 ? 3.454 -4.784 -11.861 1.00 81.19 115 PHE A CA 1
ATOM 904 C C . PHE A 1 115 ? 4.857 -5.339 -11.610 1.00 81.19 115 PHE A C 1
ATOM 906 O O . PHE A 1 115 ? 5.063 -6.555 -11.649 1.00 81.19 115 PHE A O 1
ATOM 913 N N . MET A 1 116 ? 5.827 -4.454 -11.384 1.00 85.44 116 MET A N 1
ATOM 914 C CA . MET A 1 116 ? 7.224 -4.835 -11.180 1.00 85.44 116 MET A CA 1
ATOM 915 C C . MET A 1 116 ? 7.748 -4.283 -9.863 1.00 85.44 116 MET A C 1
ATOM 917 O O . MET A 1 116 ? 7.629 -3.088 -9.600 1.00 85.44 116 MET A O 1
ATOM 921 N N . LEU A 1 117 ? 8.376 -5.159 -9.079 1.00 87.94 117 LEU A N 1
ATOM 922 C CA . LEU A 1 117 ? 9.197 -4.791 -7.933 1.00 87.94 117 LEU A CA 1
ATOM 923 C C . LEU A 1 117 ? 10.671 -4.947 -8.319 1.00 87.94 117 LEU A C 1
ATOM 925 O O . LEU A 1 117 ? 11.106 -6.041 -8.693 1.00 87.94 117 LEU A O 1
ATOM 929 N N . LEU A 1 118 ? 11.407 -3.845 -8.246 1.00 89.50 118 LEU A N 1
ATOM 930 C CA . LEU A 1 118 ? 12.796 -3.705 -8.656 1.00 89.50 118 LEU A CA 1
ATOM 931 C C . LEU A 1 118 ? 13.670 -3.430 -7.435 1.00 89.50 118 LEU A C 1
ATOM 933 O O . LEU A 1 118 ? 13.293 -2.624 -6.582 1.00 89.50 118 LEU A O 1
ATOM 937 N N . ASP A 1 119 ? 14.836 -4.063 -7.376 1.00 89.00 119 ASP A N 1
ATOM 938 C CA . ASP A 1 119 ? 15.885 -3.692 -6.426 1.00 89.00 119 ASP A CA 1
ATOM 939 C C . ASP A 1 119 ? 16.540 -2.345 -6.807 1.00 89.00 119 ASP A C 1
ATOM 941 O O . ASP A 1 119 ? 16.241 -1.784 -7.873 1.00 89.00 119 ASP A O 1
ATOM 945 N N . PRO A 1 120 ? 17.450 -1.803 -5.975 1.00 90.38 120 PRO A N 1
ATOM 946 C CA . PRO A 1 120 ? 18.128 -0.542 -6.274 1.00 90.38 120 PRO A CA 1
ATOM 947 C C . PRO A 1 120 ? 18.964 -0.567 -7.564 1.00 90.38 120 PRO A C 1
ATOM 949 O O . PRO A 1 120 ? 19.215 0.486 -8.148 1.00 90.38 120 PRO A O 1
ATOM 952 N N . SER A 1 121 ? 19.371 -1.752 -8.038 1.00 90.25 121 SER A N 1
ATOM 953 C CA . SER A 1 121 ? 20.092 -1.932 -9.306 1.00 90.25 121 SER A CA 1
ATOM 954 C C . SER A 1 121 ? 19.168 -1.979 -10.533 1.00 90.25 121 SER A C 1
ATOM 956 O O . SER A 1 121 ? 19.644 -1.972 -11.668 1.00 90.25 121 SER A O 1
ATOM 958 N N . GLY A 1 122 ? 17.846 -1.995 -10.325 1.00 86.69 122 GLY A N 1
ATOM 959 C CA . GLY A 1 122 ? 16.834 -2.082 -11.377 1.00 86.69 122 GLY A CA 1
ATOM 960 C C . GLY A 1 122 ? 16.497 -3.512 -11.803 1.00 86.69 122 GLY A C 1
ATOM 961 O O . GLY A 1 122 ? 15.773 -3.702 -12.782 1.00 86.69 122 GLY A O 1
ATOM 962 N N . LYS A 1 123 ? 16.984 -4.531 -11.088 1.00 86.25 123 LYS A N 1
ATOM 963 C CA . LYS A 1 123 ? 16.656 -5.931 -11.361 1.00 86.25 123 LYS A CA 1
ATOM 964 C C . LYS A 1 123 ? 15.320 -6.285 -10.717 1.00 86.25 123 LYS A C 1
ATOM 966 O O . LYS A 1 123 ? 15.048 -5.948 -9.568 1.00 86.25 123 LYS A O 1
ATOM 971 N N . GLN A 1 124 ? 14.487 -7.018 -11.451 1.00 84.62 124 GLN A N 1
ATOM 972 C CA . GLN A 1 124 ? 13.222 -7.513 -10.926 1.00 84.62 124 GLN A CA 1
ATOM 973 C C . GLN A 1 124 ? 13.457 -8.570 -9.841 1.00 84.62 124 GLN A C 1
ATOM 975 O O . GLN A 1 124 ? 14.019 -9.632 -10.112 1.00 84.62 124 GLN A O 1
ATOM 980 N N . ILE A 1 125 ? 12.990 -8.283 -8.626 1.00 76.75 125 ILE A N 1
ATOM 981 C CA . ILE A 1 125 ? 13.106 -9.180 -7.466 1.00 76.75 125 ILE A CA 1
ATOM 982 C C . ILE A 1 125 ? 11.843 -10.003 -7.223 1.00 76.75 125 ILE A C 1
ATOM 984 O O . ILE A 1 125 ? 11.913 -11.043 -6.576 1.00 76.75 125 ILE A O 1
ATOM 988 N N . TRP A 1 126 ? 10.707 -9.589 -7.793 1.00 69.62 126 TRP A N 1
ATOM 989 C CA . TRP A 1 126 ? 9.440 -10.317 -7.705 1.00 69.62 126 TRP A CA 1
ATOM 990 C C . TRP A 1 126 ? 8.751 -10.405 -9.076 1.00 69.62 126 TRP A C 1
ATOM 992 O O . TRP A 1 126 ? 8.291 -9.385 -9.608 1.00 69.62 126 TRP A O 1
ATOM 1002 N N . PRO A 1 127 ? 8.681 -11.602 -9.683 1.00 62.38 127 PRO A N 1
ATOM 1003 C CA . PRO A 1 127 ? 7.829 -11.849 -10.835 1.00 62.38 127 PRO A CA 1
ATOM 1004 C C . PRO A 1 127 ? 6.359 -11.933 -10.418 1.00 62.38 127 PRO A C 1
ATOM 1006 O O . PRO A 1 127 ? 6.026 -12.626 -9.467 1.00 62.38 127 PRO A O 1
ATOM 1009 N N . TRP A 1 128 ? 5.447 -11.305 -11.162 1.00 55.72 128 TRP A N 1
ATOM 1010 C CA . TRP A 1 128 ? 4.003 -11.357 -10.872 1.00 55.72 128 TRP A CA 1
ATOM 1011 C C . TRP A 1 128 ? 3.428 -12.793 -10.804 1.00 55.72 128 TRP A C 1
ATOM 1013 O O . TRP A 1 128 ? 2.423 -13.030 -10.140 1.00 55.72 128 TRP A O 1
ATOM 1023 N N . TRP A 1 129 ? 4.082 -13.761 -11.455 1.00 53.75 129 TRP A N 1
ATOM 1024 C CA . TRP A 1 129 ? 3.713 -15.180 -11.472 1.00 53.75 129 TRP A CA 1
ATOM 1025 C C . TRP A 1 129 ? 4.227 -15.986 -10.270 1.00 53.75 129 TRP A C 1
ATOM 1027 O O . TRP A 1 129 ? 3.800 -17.124 -10.088 1.00 53.75 129 TRP A O 1
ATOM 1037 N N . SER A 1 130 ? 5.079 -15.428 -9.399 1.00 57.31 130 SER A N 1
ATOM 1038 C CA . SER A 1 130 ? 5.521 -16.143 -8.190 1.00 57.31 130 SER A CA 1
ATOM 1039 C C . SER A 1 130 ? 4.400 -16.359 -7.161 1.00 57.31 130 SER A C 1
ATOM 1041 O O . SER A 1 130 ? 4.583 -17.126 -6.221 1.00 57.31 130 SER A O 1
ATOM 1043 N N . CYS A 1 131 ? 3.225 -15.743 -7.348 1.00 52.41 131 CYS A N 1
ATOM 1044 C CA . CYS A 1 131 ? 2.025 -16.004 -6.546 1.00 52.41 131 CYS A CA 1
ATOM 1045 C C . CYS A 1 131 ? 1.371 -17.377 -6.809 1.00 52.41 131 CYS A C 1
ATOM 1047 O O . CYS A 1 131 ? 0.501 -17.775 -6.040 1.00 52.41 131 CYS A O 1
ATOM 1049 N N . LEU A 1 132 ? 1.760 -18.112 -7.860 1.00 46.50 132 LEU A N 1
ATOM 1050 C CA . LEU A 1 132 ? 1.068 -19.342 -8.278 1.00 46.50 132 LEU A CA 1
ATOM 1051 C C . LEU A 1 132 ? 1.618 -20.653 -7.685 1.00 46.50 132 LEU A C 1
ATOM 1053 O O . LEU A 1 132 ? 1.029 -21.702 -7.921 1.00 46.50 132 LEU A O 1
ATOM 1057 N N . CYS A 1 133 ? 2.683 -20.640 -6.879 1.00 39.62 133 CYS A N 1
ATOM 1058 C CA . CYS A 1 133 ? 3.337 -21.885 -6.435 1.00 39.62 133 CYS A CA 1
ATOM 1059 C C . CYS A 1 133 ? 3.023 -22.337 -4.994 1.00 39.62 133 CYS A C 1
ATOM 1061 O O . CYS A 1 133 ? 3.837 -23.034 -4.399 1.00 39.62 133 CYS A O 1
ATOM 1063 N N . HIS A 1 134 ? 1.870 -21.978 -4.416 1.00 42.59 134 HIS A N 1
ATOM 1064 C CA . HIS A 1 134 ? 1.443 -22.522 -3.109 1.00 42.59 134 HIS A CA 1
ATOM 1065 C C . HIS A 1 134 ? 0.340 -23.592 -3.181 1.00 42.59 134 HIS A C 1
ATOM 1067 O O . HIS A 1 134 ? -0.177 -23.986 -2.141 1.00 42.59 134 HIS A O 1
ATOM 1073 N N . HIS A 1 135 ? 0.011 -24.093 -4.375 1.00 38.41 135 HIS A N 1
ATOM 1074 C CA . HIS A 1 135 ? -0.807 -25.297 -4.561 1.00 38.41 135 HIS A CA 1
ATOM 1075 C C . HIS A 1 135 ? -0.310 -26.091 -5.778 1.00 38.41 135 HIS A C 1
ATOM 1077 O O . HIS A 1 135 ? -0.850 -25.961 -6.876 1.00 38.41 135 HIS A O 1
ATOM 1083 N N . ALA A 1 136 ? 0.731 -26.895 -5.574 1.00 35.88 136 ALA A N 1
ATOM 1084 C CA . ALA A 1 136 ? 1.037 -28.058 -6.401 1.00 35.88 136 ALA A CA 1
ATOM 1085 C C . ALA A 1 136 ? 1.346 -29.229 -5.467 1.00 35.88 136 ALA A C 1
ATOM 1087 O O . ALA A 1 136 ? 2.065 -28.985 -4.469 1.00 35.88 136 ALA A O 1
#

Secondary structure (DSSP, 8-state):
--GGGTTTS-HHHHHHHHHHHHHHHHHHHHHHHTS---------TT-EEESSSSS-EEEPTTSSEEEEEEE-SSS-EEEEEEESSSTT--EEEES-TT-PBPTT-EEEE-TTS-EEEE-TTS-EEE-GGGGGTT--

pLDDT: mean 78.69, std 14.91, range [35.88, 95.31]

Sequence (136 aa):
LPWHLLSCIEPQISSLIMDFFLILLSIHFFFCFLHPFATAQNITLVSSLTANGSNSSWVSPSGDFAFGFRSIKTNGYLLAIWFDKIPEKTIVWSAKVDALAEEGSKVQFTTDGKFMLLDPSGKQIWPWWSCLCHHA

Solvent-accessible surface area (backbone atoms only — not comparable to full-atom values): 8096 Å² total; per-residue (Å²): 132,67,73,79,66,62,76,75,50,57,71,71,57,53,51,53,53,53,52,50,51,52,49,52,51,52,50,53,53,52,56,62,70,67,51,75,76,74,67,75,70,78,77,58,60,73,53,67,34,35,33,71,81,83,55,14,66,51,68,42,78,84,45,52,37,30,40,35,44,42,79,54,81,96,83,26,23,39,48,33,32,23,33,56,76,42,94,87,43,54,72,83,44,61,56,64,83,91,63,57,35,53,72,55,13,31,42,34,43,39,86,88,75,46,64,42,36,22,40,69,88,65,49,77,76,47,63,78,68,70,77,64,76,87,76,126

Organism: Thlaspi arvense (NCBI:txid13288)

Foldseek 3Di:
DDPVVLVPDDPVVNVVVVVVVVVVVVVVVVVVVPPPPQPFPPPPQWDKAFQAPPRFWDATSVNQKIFGWDDDPDFATWGFMFGRPDPVRHTPDTDPPVDGAGGGWMWHRHPVRDTFTAHNVRDGPDDPCVVPPPPD